Protein AF-N1PKN3-F1 (afdb_monomer)

Mean predicted aligned error: 7.27 Å

Organism: Dothistroma septosporum (strain NZE10 / CBS 128990) (NCBI:txid675120)

Radius of gyration: 13.18 Å; Cα contacts (8 Å, |Δi|>4): 131; chains: 1; bounding box: 26×32×29 Å

pLDDT: mean 80.34, std 14.38, range [43.84, 97.38]

Solvent-accessibl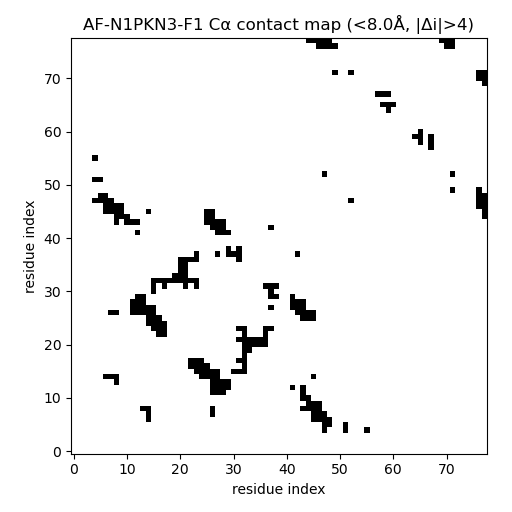e surface area (backbone atoms only — not comparable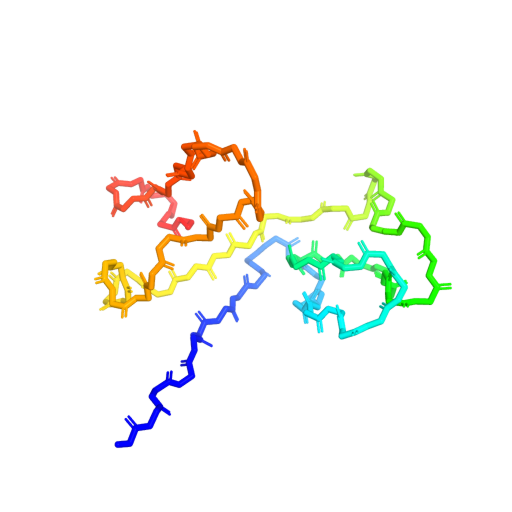 to full-atom values): 4920 Å² total; per-residue (Å²): 133,88,79,76,85,61,75,43,30,85,76,40,54,46,77,43,75,29,92,47,75,38,58,38,71,47,12,18,66,52,86,23,44,89,40,92,29,59,53,79,92,34,54,33,58,50,24,43,54,72,89,51,66,87,73,60,80,76,70,71,51,101,84,51,96,51,85,75,84,75,43,80,87,47,92,75,47,57

Structure (mmCIF, N/CA/C/O backbone):
data_AF-N1PKN3-F1
#
_entry.id   AF-N1PKN3-F1
#
loop_
_atom_site.group_PDB
_atom_site.id
_atom_site.type_symbol
_atom_site.label_atom_id
_atom_site.label_alt_id
_atom_site.label_comp_id
_atom_site.label_asym_id
_atom_site.label_entity_id
_atom_site.label_seq_id
_atom_site.pdbx_PDB_ins_code
_atom_site.Cartn_x
_atom_site.Cartn_y
_atom_site.Cartn_z
_atom_site.occupancy
_atom_site.B_iso_or_equiv
_atom_site.auth_seq_id
_atom_site.auth_comp_id
_atom_site.auth_asym_id
_atom_site.auth_atom_id
_atom_site.pdbx_PDB_model_num
ATOM 1 N N . MET A 1 1 ? 5.982 22.816 9.660 1.00 43.84 1 MET A N 1
ATOM 2 C CA . MET A 1 1 ? 6.395 21.411 9.859 1.00 43.84 1 MET A CA 1
ATOM 3 C C . MET A 1 1 ? 5.430 20.566 9.058 1.00 43.84 1 MET A C 1
ATOM 5 O O . MET A 1 1 ? 4.237 20.674 9.302 1.00 43.84 1 MET A O 1
ATOM 9 N N . THR A 1 2 ? 5.903 19.835 8.056 1.00 54.66 2 THR A N 1
ATOM 10 C CA . THR A 1 2 ? 5.038 18.989 7.226 1.00 54.66 2 THR A CA 1
ATOM 11 C C . THR A 1 2 ? 4.766 17.703 7.999 1.00 54.66 2 THR A C 1
ATOM 13 O O . THR A 1 2 ? 5.678 16.907 8.207 1.00 54.66 2 THR A O 1
ATOM 16 N N . THR A 1 3 ? 3.548 17.535 8.509 1.00 66.19 3 THR A N 1
ATOM 17 C CA . THR A 1 3 ? 3.132 16.288 9.163 1.00 66.19 3 THR A CA 1
ATOM 18 C C . THR A 1 3 ? 3.027 15.205 8.097 1.00 66.19 3 THR A C 1
ATOM 20 O O . THR A 1 3 ? 2.336 15.400 7.103 1.00 66.19 3 THR A O 1
ATOM 23 N N . LEU A 1 4 ? 3.715 14.076 8.277 1.00 71.56 4 LEU A N 1
ATOM 24 C CA . LEU A 1 4 ? 3.580 12.939 7.367 1.00 71.56 4 LEU A CA 1
ATOM 25 C C . LEU A 1 4 ? 2.277 12.173 7.665 1.00 71.56 4 LEU A C 1
ATOM 27 O O . LEU A 1 4 ? 1.944 11.986 8.843 1.00 71.56 4 LEU A O 1
ATOM 31 N N . PRO A 1 5 ? 1.538 11.718 6.638 1.00 78.00 5 PRO A N 1
ATOM 32 C CA . PRO A 1 5 ? 0.376 10.857 6.837 1.00 78.00 5 PRO A CA 1
ATOM 33 C C . PRO A 1 5 ? 0.780 9.557 7.541 1.00 78.00 5 PRO A C 1
ATOM 35 O O . PRO A 1 5 ? 1.802 8.952 7.216 1.00 78.00 5 PRO A O 1
ATOM 38 N N . SER A 1 6 ? -0.011 9.130 8.530 1.00 85.62 6 SER A N 1
ATOM 39 C CA . SER A 1 6 ? 0.206 7.880 9.260 1.00 85.62 6 SER A CA 1
ATOM 40 C C . SER A 1 6 ? -0.716 6.819 8.677 1.00 85.62 6 SER A C 1
ATOM 42 O O . SER A 1 6 ? -1.889 6.715 9.038 1.00 85.62 6 SER A O 1
ATOM 44 N N . MET A 1 7 ? -0.165 6.060 7.732 1.00 87.38 7 MET A N 1
ATOM 45 C CA . MET A 1 7 ? -0.868 4.998 7.019 1.00 87.38 7 MET A CA 1
ATOM 46 C C . MET A 1 7 ? -0.560 3.635 7.641 1.00 87.38 7 MET A C 1
ATOM 48 O O . MET A 1 7 ? 0.568 3.358 8.054 1.00 87.38 7 MET A O 1
ATOM 52 N N . SER A 1 8 ? -1.568 2.770 7.695 1.00 90.25 8 SER A N 1
ATOM 53 C CA . SER A 1 8 ? -1.507 1.443 8.306 1.00 90.25 8 SER A CA 1
ATOM 54 C C . SER A 1 8 ? -2.148 0.381 7.412 1.00 90.25 8 SER A C 1
ATOM 56 O O . SER A 1 8 ? -3.011 0.681 6.588 1.00 90.25 8 SER A O 1
ATOM 58 N N . CYS A 1 9 ? -1.732 -0.876 7.585 1.00 92.56 9 CYS A N 1
ATOM 59 C CA . CYS A 1 9 ? -2.270 -2.029 6.859 1.00 92.56 9 CYS A CA 1
ATOM 60 C C . CYS A 1 9 ? -2.921 -3.020 7.839 1.00 92.56 9 CYS A C 1
ATOM 62 O O . CYS A 1 9 ? -2.308 -4.037 8.179 1.00 92.56 9 CYS A O 1
ATOM 64 N N . PRO A 1 10 ? -4.147 -2.746 8.328 1.00 89.75 10 PRO A N 1
ATOM 65 C CA . PRO A 1 10 ? -4.786 -3.536 9.387 1.00 89.75 10 PRO A CA 1
ATOM 66 C C . PRO A 1 10 ? -5.061 -4.991 8.983 1.00 89.75 10 PRO A C 1
ATOM 68 O O . PRO A 1 10 ? -5.097 -5.876 9.832 1.00 89.75 10 PRO A O 1
ATOM 71 N N . SER A 1 11 ? -5.220 -5.261 7.685 1.00 90.75 11 SER A N 1
ATOM 72 C CA . SER A 1 11 ? -5.415 -6.613 7.139 1.00 90.75 11 SER A CA 1
ATOM 73 C C . SER A 1 11 ? -4.113 -7.273 6.652 1.00 90.75 11 SER A C 1
ATOM 75 O O . SER A 1 11 ? -4.162 -8.262 5.916 1.00 90.75 11 SER A O 1
ATOM 77 N N . GLY A 1 12 ? -2.956 -6.728 7.043 1.00 92.56 12 GLY A N 1
ATOM 78 C CA . GLY A 1 12 ? -1.625 -7.183 6.641 1.00 92.56 12 GLY A CA 1
ATOM 79 C C . GLY A 1 12 ? -1.103 -6.528 5.358 1.00 92.56 12 GLY A C 1
ATOM 80 O O . GLY A 1 12 ? -1.800 -5.762 4.697 1.00 92.56 12 GLY A O 1
ATOM 81 N N . GLY A 1 13 ? 0.143 -6.851 5.005 1.00 94.81 13 GLY A N 1
ATOM 82 C CA . GLY A 1 13 ? 0.872 -6.220 3.901 1.00 94.81 13 GLY A CA 1
ATOM 83 C C . GLY A 1 13 ? 1.722 -5.030 4.347 1.00 94.81 13 GLY A C 1
ATOM 84 O O . GLY A 1 13 ? 1.872 -4.764 5.539 1.00 94.81 13 GLY A O 1
ATOM 85 N N . ILE A 1 14 ? 2.306 -4.345 3.369 1.00 95.31 14 ILE A N 1
ATOM 86 C CA . ILE A 1 14 ? 3.138 -3.154 3.550 1.00 95.31 14 ILE A CA 1
ATOM 87 C C . ILE A 1 14 ? 2.462 -2.003 2.809 1.00 95.31 14 ILE A C 1
ATOM 89 O O . ILE A 1 14 ? 1.921 -2.196 1.717 1.00 95.31 14 ILE A O 1
ATOM 93 N N . PHE A 1 15 ? 2.472 -0.817 3.413 1.00 94.00 15 PHE A N 1
ATOM 94 C CA . PHE A 1 15 ? 2.023 0.391 2.738 1.00 94.00 15 PHE A CA 1
ATOM 95 C C . PHE A 1 15 ? 3.106 0.846 1.757 1.00 94.00 15 PHE A C 1
ATOM 97 O O . PHE A 1 15 ? 4.258 1.045 2.146 1.00 94.00 15 PHE A O 1
ATOM 104 N N . TYR A 1 16 ? 2.733 1.010 0.493 1.00 93.62 16 TYR A N 1
ATOM 105 C CA . TYR A 1 16 ? 3.601 1.499 -0.569 1.00 93.62 16 TYR A CA 1
ATOM 106 C C . TYR A 1 16 ? 3.074 2.829 -1.091 1.00 93.62 16 TYR A C 1
ATOM 108 O O . TYR A 1 16 ? 1.872 2.981 -1.286 1.00 93.62 16 TYR A O 1
ATOM 116 N N . ALA A 1 17 ? 3.990 3.755 -1.362 1.00 91.56 17 ALA A N 1
ATOM 117 C CA . ALA A 1 17 ? 3.744 4.970 -2.129 1.00 91.56 17 ALA A CA 1
ATOM 118 C C . ALA A 1 17 ? 4.820 5.051 -3.218 1.00 91.56 17 ALA A C 1
ATOM 120 O O . ALA A 1 17 ? 5.958 5.447 -2.965 1.00 91.56 17 ALA A O 1
ATOM 121 N N . CYS A 1 18 ? 4.495 4.563 -4.412 1.00 91.56 18 CYS A N 1
ATOM 122 C CA . CYS A 1 18 ? 5.469 4.374 -5.479 1.00 91.56 18 CYS A CA 1
ATOM 123 C C . CYS A 1 18 ? 5.736 5.684 -6.227 1.00 91.56 18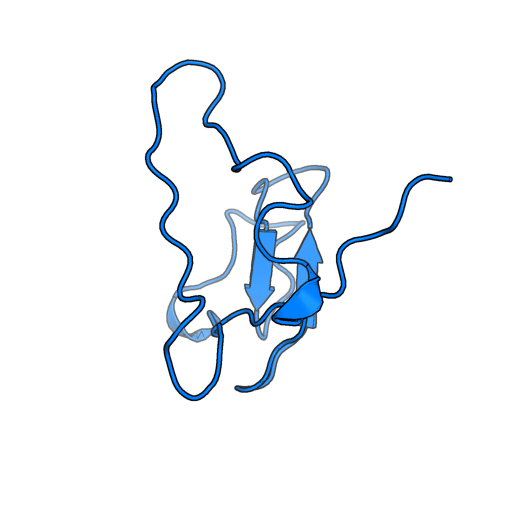 CYS A C 1
ATOM 125 O O . CYS A 1 18 ? 4.872 6.203 -6.935 1.00 91.56 18 CYS A O 1
ATOM 127 N N . SER A 1 19 ? 6.962 6.197 -6.112 1.00 87.88 19 SER A N 1
ATOM 128 C CA . SER A 1 19 ? 7.404 7.424 -6.786 1.00 87.88 19 SER A CA 1
ATOM 129 C C . SER A 1 19 ? 7.687 7.245 -8.278 1.00 87.88 19 SER A C 1
ATOM 131 O O . SER A 1 19 ? 7.859 8.237 -8.977 1.00 87.88 19 SER A O 1
ATOM 133 N N . GLU A 1 20 ? 7.752 6.008 -8.768 1.00 82.56 20 GLU A N 1
ATOM 134 C CA . GLU A 1 20 ? 7.977 5.628 -10.165 1.00 82.56 20 GLU A CA 1
ATOM 135 C C . GLU A 1 20 ? 7.210 4.324 -10.469 1.00 82.56 20 GLU A C 1
ATOM 137 O O . GLU A 1 20 ? 6.697 3.671 -9.557 1.00 82.56 20 GLU A O 1
ATOM 142 N N . GLY A 1 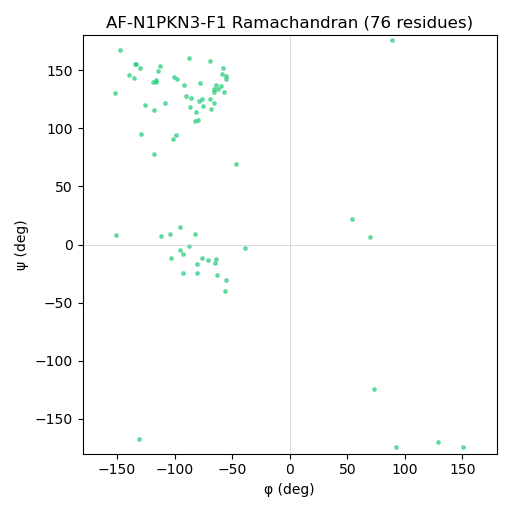21 ? 7.079 3.958 -1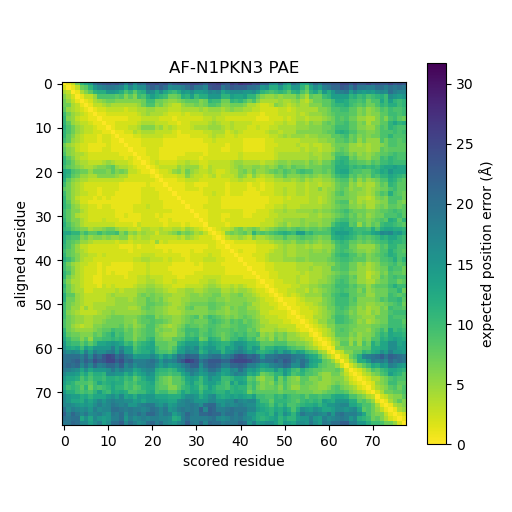1.748 1.00 88.00 21 GLY A N 1
ATOM 143 C CA . GLY A 1 21 ? 6.346 2.756 -12.162 1.00 88.00 21 GLY A CA 1
ATOM 144 C C . GLY A 1 21 ? 4.827 2.908 -12.035 1.00 88.00 21 GLY A C 1
ATOM 145 O O . GLY A 1 21 ? 4.249 3.833 -12.604 1.00 88.00 21 GLY A O 1
ATOM 146 N N . SER A 1 22 ? 4.185 2.002 -11.291 1.00 90.12 22 SER A N 1
ATOM 147 C CA . SER A 1 22 ? 2.720 1.886 -11.179 1.00 90.12 22 SER A CA 1
ATOM 148 C C . SER A 1 22 ? 1.996 3.068 -10.539 1.00 90.12 22 SER A C 1
ATOM 150 O O . SER A 1 22 ? 0.768 3.098 -10.578 1.00 90.12 22 SER A O 1
ATOM 152 N N . ARG A 1 23 ? 2.724 4.001 -9.905 1.00 88.81 23 ARG A N 1
ATOM 153 C CA . ARG A 1 23 ? 2.149 5.105 -9.107 1.00 88.81 23 ARG A CA 1
ATOM 154 C C . ARG A 1 23 ? 1.187 4.629 -8.014 1.00 88.81 23 ARG A C 1
ATOM 156 O O . ARG A 1 23 ? 0.346 5.386 -7.544 1.00 88.81 23 ARG A O 1
ATOM 163 N N . PHE A 1 24 ? 1.311 3.369 -7.605 1.00 91.19 24 PHE A N 1
ATOM 164 C CA . PHE A 1 24 ? 0.448 2.774 -6.602 1.00 91.19 24 PHE A CA 1
ATOM 165 C C . PHE A 1 24 ? 0.652 3.432 -5.232 1.00 91.19 24 PHE A C 1
ATOM 167 O O . PHE A 1 24 ? 1.789 3.591 -4.776 1.00 91.19 24 PHE A O 1
ATOM 174 N N . ILE A 1 25 ? -0.461 3.751 -4.571 1.00 90.31 25 ILE A N 1
ATOM 175 C CA . ILE A 1 25 ? -0.518 4.190 -3.178 1.00 90.31 25 ILE A CA 1
ATOM 176 C C . ILE A 1 25 ? -1.507 3.275 -2.453 1.00 90.31 25 ILE A C 1
ATOM 178 O O . ILE A 1 25 ? -2.669 3.189 -2.844 1.00 90.31 25 ILE A O 1
ATOM 182 N N . GLY A 1 26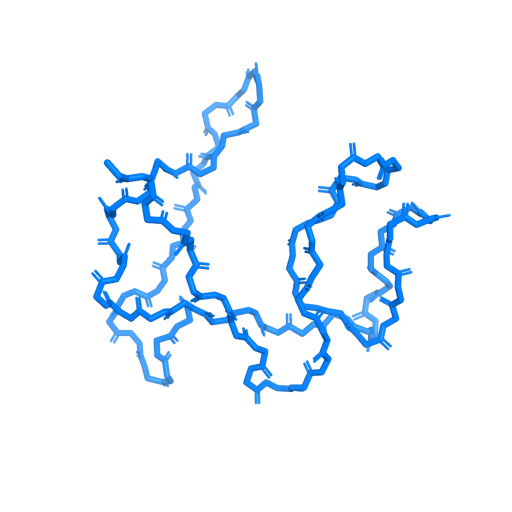 ? -1.048 2.561 -1.426 1.00 92.12 26 GLY A N 1
ATOM 183 C CA . GLY A 1 26 ? -1.906 1.673 -0.641 1.00 92.12 26 GLY A CA 1
ATOM 184 C C . GLY A 1 26 ? -1.184 0.473 -0.034 1.00 92.12 26 GLY A C 1
ATOM 185 O O . GLY A 1 26 ? 0.037 0.336 -0.115 1.00 92.12 26 GLY A O 1
ATOM 186 N N . CYS A 1 27 ? -1.946 -0.423 0.589 1.00 95.75 27 CYS A N 1
ATOM 187 C CA . CYS A 1 27 ? -1.423 -1.634 1.218 1.00 95.75 27 CYS A CA 1
ATOM 188 C C . CYS A 1 27 ? -1.386 -2.813 0.240 1.00 95.75 27 CYS A C 1
ATOM 190 O O . CYS A 1 27 ? -2.394 -3.168 -0.375 1.00 95.75 27 CYS A O 1
ATOM 192 N N . CYS A 1 28 ? -0.222 -3.457 0.133 1.00 97.31 28 CYS A N 1
ATOM 193 C CA . CYS A 1 28 ? -0.023 -4.628 -0.716 1.00 97.31 28 CYS A CA 1
ATOM 194 C C . CYS A 1 28 ? 0.855 -5.678 -0.027 1.00 97.31 28 CYS A C 1
ATOM 196 O O . CYS A 1 28 ? 1.786 -5.348 0.707 1.00 97.31 28 CYS A O 1
ATOM 198 N N . THR A 1 29 ? 0.597 -6.962 -0.274 1.00 97.38 29 THR A N 1
ATOM 199 C CA . THR A 1 29 ? 1.467 -8.059 0.199 1.00 97.38 29 THR A CA 1
ATOM 200 C C . THR A 1 29 ? 2.606 -8.397 -0.770 1.00 97.38 29 THR A C 1
ATOM 202 O O . THR A 1 29 ? 3.416 -9.272 -0.478 1.00 97.38 29 THR A O 1
ATOM 205 N N . ALA A 1 30 ? 2.683 -7.714 -1.914 1.00 95.38 30 ALA A N 1
ATOM 206 C CA . ALA A 1 30 ? 3.773 -7.795 -2.884 1.00 95.38 30 ALA A CA 1
ATOM 207 C C . ALA A 1 30 ? 4.253 -6.381 -3.239 1.00 95.38 30 ALA A C 1
ATOM 209 O O . ALA A 1 30 ? 3.464 -5.445 -3.183 1.00 95.38 30 ALA A O 1
ATOM 210 N N . ASN A 1 31 ? 5.524 -6.214 -3.615 1.00 94.50 31 ASN A N 1
ATOM 211 C CA . ASN A 1 31 ? 6.054 -4.900 -3.990 1.00 94.50 31 ASN A CA 1
ATOM 212 C C . ASN A 1 31 ? 5.416 -4.414 -5.314 1.00 94.50 31 ASN A C 1
ATOM 214 O O . ASN A 1 31 ? 5.648 -5.048 -6.347 1.00 94.50 31 ASN A O 1
ATOM 218 N N . PRO A 1 32 ? 4.654 -3.304 -5.313 1.00 96.00 32 PRO A N 1
ATOM 219 C CA . PRO A 1 32 ? 3.964 -2.804 -6.497 1.00 96.00 32 PRO A CA 1
ATOM 220 C C . PRO A 1 32 ? 4.773 -1.761 -7.290 1.00 96.00 32 PRO A C 1
ATOM 222 O O . PRO A 1 32 ? 4.354 -1.371 -8.379 1.00 96.00 32 PRO A O 1
ATOM 225 N N . CYS A 1 33 ? 5.910 -1.275 -6.775 1.00 93.44 33 CYS A N 1
ATOM 226 C CA . CYS A 1 33 ? 6.612 -0.114 -7.341 1.00 93.44 33 CYS A CA 1
ATOM 227 C C . CYS A 1 33 ? 7.476 -0.432 -8.568 1.00 93.44 33 CYS A C 1
ATOM 229 O O . CYS A 1 33 ? 7.825 0.472 -9.317 1.00 93.44 33 CYS A O 1
ATOM 231 N N . GLY A 1 34 ? 7.798 -1.708 -8.802 1.00 87.25 34 GLY A N 1
ATOM 232 C CA . GLY A 1 34 ? 8.542 -2.168 -9.984 1.00 87.25 34 GLY A CA 1
ATOM 233 C C . GLY A 1 34 ? 7.675 -2.850 -11.047 1.00 87.25 34 GLY A C 1
ATOM 234 O O . GLY A 1 34 ? 8.205 -3.483 -11.955 1.00 87.25 34 GLY A O 1
ATOM 235 N N . SER A 1 35 ? 6.354 -2.799 -10.901 1.00 84.75 35 SER A N 1
ATOM 236 C CA . SER A 1 35 ? 5.393 -3.527 -11.731 1.00 84.75 35 SER A CA 1
ATOM 237 C C . SER A 1 35 ? 4.281 -2.593 -12.222 1.00 84.75 35 SER A C 1
ATOM 239 O O . SER A 1 35 ? 4.378 -1.374 -12.096 1.00 84.75 35 SER A O 1
ATOM 241 N N . ASN A 1 36 ? 3.201 -3.166 -12.760 1.00 89.88 36 ASN A N 1
ATOM 242 C CA . ASN A 1 36 ? 1.997 -2.430 -13.156 1.00 89.88 36 ASN A CA 1
ATOM 243 C C . ASN A 1 36 ? 1.042 -2.143 -11.978 1.00 89.88 36 ASN A C 1
ATOM 245 O O . ASN A 1 36 ? -0.083 -1.709 -12.201 1.00 89.88 36 ASN A O 1
ATOM 249 N N . GLY A 1 37 ? 1.463 -2.399 -10.733 1.00 93.25 37 GLY A N 1
ATOM 250 C CA . GLY A 1 37 ? 0.682 -2.132 -9.523 1.00 93.25 37 GLY A CA 1
ATOM 251 C C . GLY A 1 37 ? 0.592 -3.334 -8.594 1.00 93.25 37 GLY A C 1
ATOM 252 O O . GLY A 1 37 ? 1.289 -4.339 -8.764 1.00 93.25 37 GLY A O 1
ATOM 253 N N . CYS A 1 38 ? -0.273 -3.223 -7.587 1.00 96.12 38 CYS A N 1
ATOM 254 C CA . CYS A 1 38 ? -0.544 -4.320 -6.667 1.00 96.12 38 CYS A CA 1
ATOM 255 C C . CYS A 1 38 ? -1.505 -5.336 -7.315 1.00 96.12 38 CYS A C 1
ATOM 257 O O . CYS A 1 38 ? -2.608 -4.953 -7.711 1.00 96.12 38 CYS A O 1
ATOM 259 N N . PRO A 1 39 ? -1.138 -6.628 -7.417 1.00 95.56 39 PRO A N 1
ATOM 260 C CA . PRO A 1 39 ? -2.050 -7.657 -7.909 1.00 95.56 39 PRO A CA 1
ATOM 261 C C . PRO A 1 39 ? -3.314 -7.757 -7.050 1.00 95.56 39 PRO A C 1
ATOM 263 O O . PRO A 1 39 ? -3.251 -7.624 -5.828 1.00 95.56 39 PRO A O 1
ATOM 266 N N . ALA A 1 40 ? -4.455 -8.076 -7.667 1.00 93.88 40 ALA A N 1
ATOM 267 C CA . ALA A 1 40 ? -5.749 -8.068 -6.980 1.00 93.88 40 ALA A CA 1
ATOM 268 C C . ALA A 1 40 ? -5.797 -8.961 -5.723 1.00 93.88 40 ALA A C 1
ATOM 270 O O . ALA A 1 40 ? -6.330 -8.554 -4.697 1.00 93.88 40 ALA A O 1
ATOM 271 N N . GLY A 1 41 ? -5.183 -10.151 -5.763 1.00 95.94 41 GLY A N 1
ATOM 272 C CA . GLY A 1 41 ? -5.109 -11.056 -4.605 1.00 95.94 41 GLY A CA 1
ATOM 273 C C . GLY A 1 41 ? -4.177 -10.582 -3.479 1.00 95.94 41 GLY A C 1
ATOM 274 O O . GLY A 1 41 ? -4.230 -11.105 -2.364 1.00 95.94 41 GLY A O 1
ATOM 275 N N . ASN A 1 42 ? -3.335 -9.587 -3.756 1.00 96.50 42 ASN A N 1
ATOM 276 C CA . ASN A 1 42 ? -2.350 -9.028 -2.835 1.00 96.50 42 ASN A CA 1
ATOM 277 C C . ASN A 1 42 ? -2.789 -7.676 -2.255 1.00 96.50 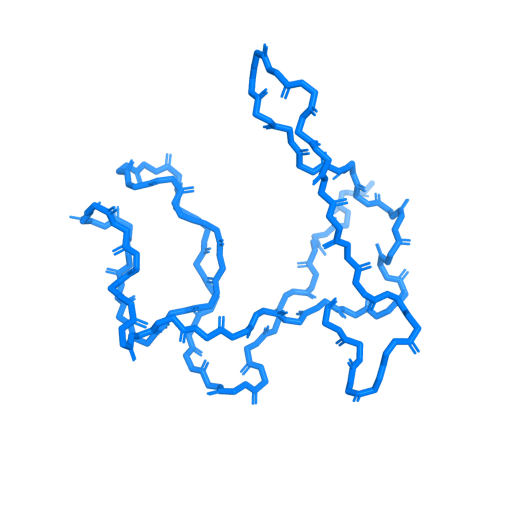42 ASN A C 1
ATOM 279 O O . ASN A 1 42 ? -2.166 -7.213 -1.298 1.00 96.50 42 ASN A O 1
ATOM 283 N N . LEU A 1 43 ? -3.848 -7.066 -2.803 1.00 96.06 43 LEU A N 1
ATOM 284 C CA . LEU A 1 43 ? -4.433 -5.820 -2.312 1.00 96.06 43 LEU A CA 1
ATOM 285 C C . LEU A 1 43 ? -5.002 -6.005 -0.905 1.00 96.06 43 LEU A C 1
ATOM 287 O O . LEU A 1 43 ? -5.667 -7.003 -0.602 1.00 96.06 43 LEU A O 1
ATOM 291 N N . LYS A 1 44 ? -4.744 -5.022 -0.045 1.00 95.25 44 LYS A N 1
ATOM 292 C CA . LYS A 1 44 ? -5.264 -4.950 1.322 1.00 95.25 44 LYS A CA 1
ATOM 293 C C . LYS A 1 44 ? -5.807 -3.556 1.595 1.00 95.25 44 LYS A C 1
ATOM 295 O O . LYS A 1 44 ? -5.386 -2.587 0.972 1.00 95.25 44 LYS A O 1
ATOM 300 N N . ALA A 1 45 ? -6.741 -3.473 2.540 1.00 89.88 45 ALA A N 1
ATOM 301 C CA . ALA A 1 45 ? -7.254 -2.192 2.996 1.00 89.88 45 ALA A CA 1
ATOM 302 C C . ALA A 1 45 ? -6.122 -1.373 3.629 1.00 89.88 45 ALA A C 1
ATOM 304 O O . ALA A 1 45 ? -5.349 -1.893 4.440 1.00 89.88 45 ALA A O 1
ATOM 305 N N . THR A 1 46 ? -6.049 -0.101 3.254 1.00 89.19 46 THR A N 1
ATOM 306 C CA . THR A 1 46 ? -5.256 0.908 3.951 1.00 89.19 46 THR A CA 1
ATOM 307 C C . THR A 1 46 ? -6.141 1.576 4.986 1.00 89.19 46 THR A C 1
ATOM 309 O O . THR A 1 46 ? -7.308 1.836 4.714 1.00 89.19 46 THR A O 1
ATOM 312 N N . GLY A 1 47 ? -5.587 1.798 6.172 1.00 85.50 47 GLY A N 1
ATOM 313 C CA . GLY A 1 47 ? -6.212 2.583 7.225 1.00 85.50 47 GLY A CA 1
ATOM 314 C C . GLY A 1 47 ? -5.389 3.828 7.528 1.00 85.50 47 GLY A C 1
ATOM 315 O O . GLY A 1 47 ? -4.159 3.744 7.586 1.00 85.50 47 GLY A O 1
ATOM 316 N N . MET A 1 48 ? -6.046 4.948 7.794 1.00 82.06 48 MET A N 1
ATOM 317 C CA . MET A 1 48 ? -5.432 6.165 8.325 1.00 82.06 48 MET A CA 1
ATOM 318 C C . MET A 1 48 ? -5.931 6.446 9.747 1.00 82.06 48 MET A C 1
ATOM 320 O O . MET A 1 48 ? -7.031 6.057 10.143 1.00 82.06 48 MET A O 1
ATOM 324 N N . THR A 1 49 ? -5.121 7.138 10.551 1.00 81.25 49 THR A N 1
ATOM 325 C CA . THR A 1 49 ? -5.576 7.567 11.880 1.00 81.25 49 THR A CA 1
ATOM 326 C C . THR A 1 49 ? -6.713 8.579 11.737 1.00 81.25 49 THR A C 1
ATOM 328 O O . THR A 1 49 ? -6.570 9.574 11.031 1.00 81.25 49 THR A O 1
ATOM 331 N N . ALA A 1 50 ? -7.818 8.382 12.463 1.00 77.12 50 ALA A N 1
ATOM 332 C CA . ALA A 1 50 ? -8.997 9.252 12.383 1.00 77.12 50 ALA A CA 1
ATOM 333 C C . ALA A 1 50 ? -8.689 10.743 12.639 1.00 77.12 50 ALA A C 1
ATOM 335 O O . ALA A 1 50 ? -9.318 11.616 12.049 1.00 77.12 50 ALA A O 1
ATOM 336 N N . SER A 1 51 ? -7.682 11.048 13.468 1.00 80.81 51 SER A N 1
ATOM 337 C CA . SER A 1 51 ? -7.233 12.423 13.734 1.00 80.81 51 SER A CA 1
ATOM 338 C C . SER A 1 51 ? -6.644 13.138 12.515 1.00 80.81 51 SER A C 1
ATOM 340 O O . SER A 1 51 ? -6.504 14.355 12.545 1.00 80.81 51 SER A O 1
ATOM 342 N N . GLN A 1 52 ? -6.296 12.405 11.456 1.00 80.62 52 GLN A N 1
ATOM 343 C CA . GLN A 1 52 ? -5.723 12.945 10.223 1.00 80.62 52 GLN A CA 1
ATOM 344 C C . GLN A 1 52 ? -6.768 13.200 9.133 1.00 80.62 52 GLN A C 1
ATOM 346 O O . GLN A 1 52 ? -6.441 13.763 8.088 1.00 80.62 52 GLN A O 1
ATOM 351 N N . TYR A 1 53 ? -8.029 12.828 9.366 1.00 78.25 53 TYR A N 1
ATOM 352 C CA . TYR A 1 53 ? -9.113 13.113 8.434 1.00 78.25 53 TYR A CA 1
ATOM 353 C C . TYR A 1 53 ? -9.217 14.626 8.169 1.00 78.25 53 TYR A C 1
ATOM 355 O O . TYR A 1 53 ? -9.185 15.431 9.103 1.00 78.25 53 TYR A O 1
ATOM 363 N N . GLY A 1 54 ? -9.294 15.018 6.893 1.00 77.69 54 GLY A N 1
ATOM 364 C CA . GLY A 1 54 ? -9.389 16.418 6.458 1.00 77.69 54 GLY A CA 1
ATOM 365 C C . GLY A 1 54 ? -8.125 17.271 6.650 1.00 77.69 54 GLY A C 1
ATOM 366 O O . GLY A 1 54 ? -8.186 18.481 6.449 1.00 77.69 54 GLY A O 1
ATOM 367 N N . HIS A 1 55 ? -6.994 16.681 7.058 1.00 79.94 55 HIS A N 1
ATOM 368 C CA . HIS A 1 55 ? -5.718 17.402 7.205 1.00 79.94 55 HIS A CA 1
ATOM 369 C C . HIS A 1 55 ? -4.840 17.333 5.955 1.00 79.94 55 HIS A C 1
ATOM 371 O O . HIS A 1 55 ? -3.981 18.193 5.756 1.00 79.94 55 HIS A O 1
ATOM 377 N N . PHE A 1 56 ? -5.039 16.301 5.140 1.00 75.81 56 PHE A N 1
ATOM 378 C CA . PHE A 1 56 ? -4.391 16.148 3.848 1.00 75.81 56 PHE A CA 1
ATOM 379 C C . PHE A 1 56 ? -5.376 16.563 2.757 1.00 75.81 56 PHE A C 1
ATOM 381 O O . PHE A 1 56 ? -6.578 16.353 2.942 1.00 75.81 56 PHE A O 1
ATOM 388 N N . PRO A 1 57 ? -4.898 17.188 1.666 1.00 74.25 57 PRO A N 1
ATOM 389 C CA . PRO A 1 57 ? -5.747 17.387 0.504 1.00 74.25 57 PRO A CA 1
ATOM 390 C C . PRO A 1 57 ? -6.284 16.028 0.059 1.00 74.25 57 PRO A C 1
ATOM 392 O O . PRO A 1 57 ? -5.583 15.020 0.179 1.00 74.25 57 PRO A O 1
ATOM 395 N N . ASP A 1 58 ? -7.520 16.015 -0.430 1.00 69.69 58 ASP A N 1
ATOM 396 C CA . ASP A 1 58 ? -8.010 14.842 -1.134 1.00 69.69 58 ASP A CA 1
ATOM 397 C C . ASP A 1 58 ? -7.041 14.549 -2.276 1.00 69.69 58 ASP A C 1
ATOM 399 O O . ASP A 1 58 ? -6.499 15.472 -2.901 1.00 69.69 58 ASP A O 1
ATOM 403 N N . GLU A 1 59 ? -6.800 13.266 -2.523 1.00 69.25 59 GLU A N 1
ATOM 404 C CA . GLU A 1 59 ? -6.059 12.906 -3.716 1.00 69.25 59 GLU A CA 1
ATOM 405 C C . GLU A 1 59 ? -6.810 13.461 -4.933 1.00 69.25 59 GLU A C 1
ATOM 407 O O . GLU A 1 59 ? -8.018 13.685 -4.889 1.00 69.25 59 GLU A O 1
ATOM 412 N N . ASP A 1 60 ? -6.106 13.756 -6.015 1.00 69.75 60 ASP A N 1
ATOM 413 C CA . ASP A 1 60 ? -6.748 14.187 -7.251 1.00 69.75 60 ASP A CA 1
ATOM 414 C C . ASP A 1 60 ? -6.104 13.450 -8.415 1.00 69.75 60 ASP A C 1
ATOM 416 O O . ASP A 1 60 ? -4.902 13.169 -8.429 1.00 69.75 60 ASP A O 1
ATOM 420 N N . CYS A 1 61 ? -6.918 13.101 -9.400 1.00 67.00 61 CYS A N 1
ATOM 421 C CA . CYS A 1 61 ? -6.393 12.687 -10.686 1.00 67.00 61 CYS A CA 1
ATOM 422 C C . CYS A 1 61 ? -6.208 13.971 -11.488 1.00 67.00 61 CYS A C 1
ATOM 424 O O . CYS A 1 61 ? -7.203 14.623 -11.773 1.00 67.00 61 CYS A O 1
ATOM 426 N N . ASP A 1 62 ? -4.963 14.278 -11.873 1.00 63.31 62 ASP A N 1
ATOM 427 C CA . ASP A 1 62 ? -4.411 15.490 -12.535 1.00 63.31 62 ASP A CA 1
ATOM 428 C C . ASP A 1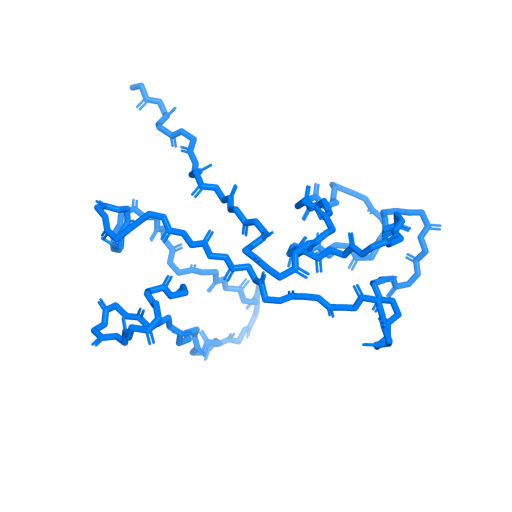 62 ? -5.256 16.179 -13.645 1.00 63.31 62 ASP A C 1
ATOM 430 O O . ASP A 1 62 ? -4.866 17.198 -14.203 1.00 63.31 62 ASP A O 1
ATOM 434 N N . SER A 1 63 ? -6.420 15.650 -14.026 1.00 55.62 63 SER A N 1
ATOM 435 C CA . SER A 1 63 ? -7.324 16.260 -15.008 1.00 55.62 63 SER A CA 1
ATOM 436 C C . SER A 1 63 ? -8.824 15.965 -14.843 1.00 55.62 63 SER A C 1
ATOM 438 O O . SER A 1 63 ? -9.609 16.363 -15.704 1.00 55.62 63 SER A O 1
ATOM 440 N N . THR A 1 64 ? -9.284 15.334 -13.762 1.00 55.50 64 THR A N 1
ATOM 441 C CA . THR A 1 64 ? -10.725 15.074 -13.582 1.00 55.50 64 THR A CA 1
ATOM 442 C C . THR A 1 64 ? -11.063 15.016 -12.114 1.00 55.50 64 THR A C 1
ATOM 444 O O . THR A 1 64 ? -10.429 14.246 -11.411 1.00 55.50 64 THR A O 1
ATOM 447 N N . SER A 1 65 ? -12.100 15.767 -11.727 1.00 58.12 65 SER A N 1
ATOM 448 C CA . SER A 1 65 ? -12.745 15.875 -10.412 1.00 58.12 65 SER A CA 1
ATOM 449 C C . SER A 1 65 ? -13.034 14.518 -9.758 1.00 58.12 65 SER A C 1
ATOM 451 O O . SER A 1 65 ? -14.184 14.080 -9.667 1.00 58.12 65 SER A O 1
ATOM 453 N N . ALA A 1 66 ? -11.990 13.812 -9.352 1.00 59.62 66 ALA A N 1
ATOM 454 C CA . ALA A 1 66 ? -12.096 12.495 -8.775 1.00 59.62 66 ALA A CA 1
ATOM 455 C C . ALA A 1 66 ? -12.602 12.679 -7.347 1.00 59.62 66 ALA A C 1
ATOM 457 O O . ALA A 1 66 ? -12.008 13.374 -6.530 1.00 59.62 66 ALA A O 1
ATOM 458 N N . GLN A 1 67 ? -13.769 12.107 -7.068 1.00 61.62 67 GLN A N 1
ATOM 459 C CA . GLN A 1 67 ? -14.337 12.128 -5.730 1.00 61.62 67 GLN A CA 1
ATOM 460 C C . GLN A 1 67 ? -13.686 11.000 -4.938 1.00 61.62 67 GLN A C 1
ATOM 462 O O . GLN A 1 67 ? -13.971 9.823 -5.167 1.00 61.62 67 GLN A O 1
ATOM 467 N N . PHE A 1 68 ? -12.784 11.363 -4.031 1.00 66.19 68 PHE A N 1
ATOM 468 C CA . PHE A 1 68 ? -12.203 10.424 -3.086 1.00 66.19 68 PHE A CA 1
ATOM 469 C C . PHE A 1 68 ? -13.119 10.315 -1.876 1.00 66.19 68 PHE A C 1
ATOM 471 O O . PHE A 1 68 ? -13.499 11.305 -1.257 1.00 66.19 68 PHE A O 1
ATOM 478 N N . TYR A 1 69 ? -13.498 9.084 -1.553 1.00 65.56 69 TYR A N 1
ATOM 479 C CA . TYR A 1 69 ? -14.328 8.790 -0.398 1.00 65.56 69 TYR A CA 1
ATOM 480 C C . TYR A 1 69 ? -13.469 8.107 0.653 1.00 65.56 69 TYR A C 1
ATOM 482 O O . TYR A 1 69 ? -12.894 7.048 0.408 1.00 65.56 69 TYR A O 1
ATOM 490 N N . SER A 1 70 ? -13.409 8.709 1.833 1.00 67.88 70 SER A N 1
ATOM 491 C CA . SER A 1 70 ? -12.786 8.130 3.018 1.00 67.88 70 SER A CA 1
ATOM 492 C C . SER A 1 70 ? -13.850 7.875 4.083 1.00 67.88 70 SER A C 1
ATOM 494 O O . SER A 1 70 ? -14.878 8.556 4.151 1.00 67.88 70 SER A O 1
ATOM 496 N N . CYS A 1 71 ? -13.641 6.848 4.904 1.00 66.56 71 CYS A N 1
ATOM 497 C CA . CYS A 1 71 ? -14.622 6.423 5.895 1.00 66.56 71 CYS A CA 1
ATOM 498 C C . CYS A 1 71 ? -14.218 6.929 7.286 1.00 66.56 71 CYS A C 1
ATOM 500 O O . CYS A 1 71 ? -13.518 6.248 8.030 1.00 66.56 71 CYS A O 1
ATOM 502 N N . ASN A 1 72 ? -14.684 8.123 7.667 1.00 64.88 72 ASN A N 1
ATOM 503 C CA . ASN A 1 72 ? -14.346 8.727 8.969 1.00 64.88 72 ASN A CA 1
ATOM 504 C C . ASN A 1 72 ? -15.186 8.190 10.144 1.00 64.88 72 ASN A C 1
ATOM 506 O O . ASN A 1 72 ? -14.734 8.231 11.286 1.00 64.88 72 ASN A O 1
ATOM 510 N N . THR A 1 73 ? -16.390 7.677 9.876 1.00 65.56 73 THR A N 1
ATOM 511 C CA . THR A 1 73 ? -17.355 7.256 10.908 1.00 65.56 73 THR A CA 1
ATOM 512 C C . THR A 1 73 ? -17.582 5.741 10.968 1.00 65.56 73 THR A C 1
ATOM 514 O O . THR A 1 73 ? -18.464 5.283 11.695 1.00 65.56 73 THR A O 1
ATOM 517 N N . THR A 1 74 ? -16.818 4.937 10.220 1.00 62.66 74 THR A N 1
ATOM 518 C CA . THR A 1 74 ? -16.942 3.469 10.239 1.00 62.66 74 THR A CA 1
ATOM 519 C C . THR A 1 74 ? -16.081 2.844 11.334 1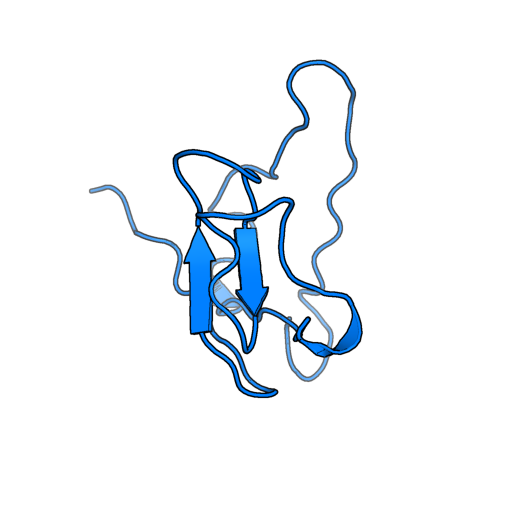.00 62.66 74 THR A C 1
ATOM 521 O O . THR A 1 74 ? -15.135 3.453 11.824 1.00 62.66 74 THR A O 1
ATOM 524 N N . THR A 1 75 ? -16.391 1.606 11.735 1.00 53.22 75 THR A N 1
ATOM 525 C CA . THR A 1 75 ? -15.542 0.822 12.647 1.00 53.22 75 THR A CA 1
ATOM 526 C C . THR A 1 75 ? -15.041 -0.450 11.941 1.00 53.22 75 THR A C 1
ATOM 528 O O . THR A 1 75 ? -15.869 -1.301 11.613 1.00 53.22 75 THR A O 1
ATOM 531 N N . PRO A 1 76 ? -13.717 -0.612 11.720 1.00 54.16 76 PRO A N 1
ATOM 532 C CA . PRO A 1 76 ? -12.669 0.372 11.992 1.00 54.16 76 PRO A CA 1
ATOM 533 C C . PRO A 1 76 ? -12.761 1.569 11.030 1.00 54.16 76 PRO A C 1
ATOM 535 O O . PRO A 1 76 ? -13.359 1.484 9.956 1.00 54.16 76 PRO A O 1
ATOM 538 N N . THR A 1 77 ? -12.198 2.699 11.443 1.00 53.44 77 THR A N 1
ATOM 539 C CA . THR A 1 77 ? -11.926 3.823 10.543 1.00 53.44 77 THR A CA 1
ATOM 540 C C . THR A 1 77 ? -10.868 3.371 9.540 1.00 53.44 77 THR A C 1
ATOM 542 O O . THR A 1 77 ? -9.802 2.917 9.965 1.00 53.44 77 THR A O 1
ATOM 545 N N . PHE A 1 78 ? -11.187 3.433 8.246 1.00 55.78 78 PHE A N 1
ATOM 546 C CA . PHE A 1 78 ? -10.255 3.160 7.148 1.00 55.78 78 PHE A CA 1
ATOM 547 C C . PHE A 1 78 ? -9.802 4.494 6.555 1.00 55.78 78 PHE A C 1
ATOM 549 O O . PHE A 1 78 ? -10.693 5.286 6.164 1.00 55.78 78 PHE A O 1
#

Secondary structure (DSSP, 8-state):
--PPP-EE-TTSSEEEE-SSTT--EEEESS--TTSSS--GGGEE--EE-GGGTTTSPPP-BTTB-------SSSSS--

Foldseek 3Di:
DDDDWDKDFPVDADADQAPAACRDGAGFNDDQNVHVGHDPVGGGHMATDLVCPPVDPDDDDPPDPDDDDFANPDVVGD

Sequence (78 aa):
MTTLPSMSCPSGGIFYACSEGSRFIGCCTANPCGSNGCPAGNLKATGMTASQYGHFPDEDCDSTSAQFYSCNTTTPTF